Protein AF-A0A9D2AU45-F1 (afdb_monomer)

InterPro domains:
  IPR026989 Transposon-encoded protein TnpV [PF14198] (32-117)

Foldseek 3Di:
DDLVVLVVCVVVVHDDDPVSVVSVCVVDP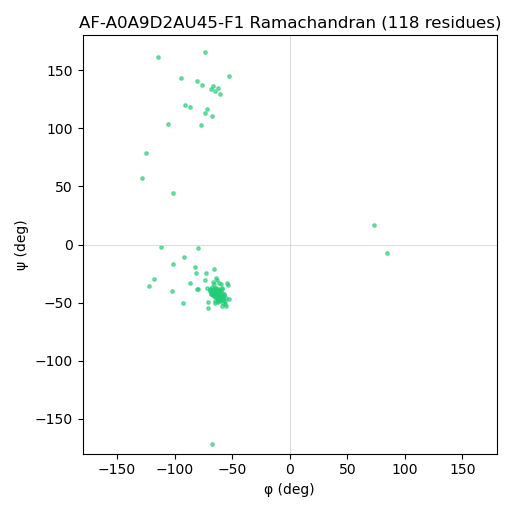DDDDLADDQLVLLVVCCVPPVVVVVVVDPDSSVLSNVLRVVLVVLLVVQCVVLCPDPCQDDPVDPVSNVVSVVVSVVVSVVCSCVVRRNDD

Nearest PDB structures (foldseek):
  5x11-assembly2_E  TM=1.857E-01  e=6.503E+00  Bacillus spizizenii str. W23

pLDDT: mean 93.34, std 5.96, range [65.81, 98.56]

Secondary structure (DSSP, 8-state):
--HHHHHHHHHTTPPPPHHHHHHHHHHSPPP---S-HHHHHHHHHHHHT-HHHHHH-TTHHHHHHHHHHHHHHHHHHHHHHHTTSTTTS--S-HHHHHHHHHHHHHHHHHHHIIIIIS--

Sequence (120 aa):
MNAQEIIAKADRGEGLTEEEIRVYREAVKPVKHTYGKYGTLAKKYLEEENVGKYWAIENLPEYLHGIDRQAGELYETMYAKLSNDERYKRTGNFMEDYRRQTEIQKLIEEEILIELVYVD

Solvent-accessible surface area (backbone atoms only — not comparable to full-atom values): 6901 Å² total; per-residue (Å²): 134,57,66,68,59,51,46,54,37,49,77,71,69,49,88,72,53,74,70,49,47,53,49,41,55,72,73,48,73,81,80,81,78,85,49,52,74,51,13,47,51,23,51,51,42,23,71,74,77,36,48,71,59,52,72,67,49,90,56,55,70,60,52,30,50,45,38,34,51,51,43,50,54,51,42,53,54,49,46,62,53,50,57,70,32,81,93,42,44,78,76,87,44,68,70,60,38,49,52,36,50,52,49,53,52,49,54,46,49,52,48,42,42,53,74,62,34,69,59,130

Mean predicted aligned error: 6.92 Å

Structure (mmCIF, N/CA/C/O backbone):
data_AF-A0A9D2AU45-F1
#
_entry.id   AF-A0A9D2AU45-F1
#
loop_
_atom_site.group_PDB
_atom_site.id
_atom_site.type_symbol
_atom_site.label_atom_id
_atom_site.label_alt_id
_atom_site.label_comp_id
_atom_site.label_asym_id
_atom_site.label_entity_id
_atom_site.label_seq_id
_atom_site.pdbx_PDB_ins_code
_atom_site.Cartn_x
_atom_site.Cartn_y
_atom_site.Cartn_z
_atom_site.occupancy
_atom_site.B_iso_or_equiv
_atom_site.auth_seq_id
_atom_site.auth_comp_id
_atom_site.auth_asym_id
_atom_site.auth_atom_id
_atom_site.pdbx_PDB_model_num
ATOM 1 N N . MET A 1 1 ? 26.440 29.408 -8.202 1.00 65.81 1 MET A N 1
ATOM 2 C CA . MET A 1 1 ? 26.305 28.260 -7.284 1.00 65.81 1 MET A CA 1
ATOM 3 C C . MET A 1 1 ? 26.139 27.010 -8.132 1.00 65.81 1 MET A C 1
ATOM 5 O O . MET A 1 1 ? 25.448 27.092 -9.143 1.00 65.81 1 MET A O 1
ATOM 9 N N . ASN A 1 2 ? 26.839 25.919 -7.825 1.00 87.75 2 ASN A N 1
ATOM 10 C CA . ASN A 1 2 ? 26.819 24.709 -8.654 1.00 87.75 2 ASN A CA 1
ATOM 11 C C . ASN A 1 2 ? 25.560 23.875 -8.342 1.00 87.75 2 ASN A C 1
ATOM 13 O O . ASN A 1 2 ? 25.183 23.740 -7.180 1.00 87.75 2 ASN A O 1
ATOM 17 N N . ALA A 1 3 ? 24.924 23.283 -9.357 1.00 84.50 3 ALA A N 1
ATOM 18 C CA . ALA A 1 3 ? 23.770 22.397 -9.181 1.00 84.50 3 ALA A CA 1
ATOM 19 C C . ALA A 1 3 ? 24.048 21.248 -8.190 1.00 84.50 3 ALA A C 1
ATOM 21 O O . ALA A 1 3 ? 23.171 20.894 -7.409 1.00 84.50 3 ALA A O 1
ATOM 22 N N . GLN A 1 4 ? 25.277 20.717 -8.156 1.00 88.44 4 GLN A N 1
ATOM 23 C CA . GLN A 1 4 ? 25.668 19.670 -7.200 1.00 88.44 4 GLN A CA 1
ATOM 24 C C . GLN A 1 4 ? 25.623 20.143 -5.739 1.00 88.44 4 GLN A C 1
ATOM 26 O O . GLN A 1 4 ? 25.216 19.388 -4.861 1.00 88.44 4 GLN A O 1
ATOM 31 N N . GLU A 1 5 ? 26.000 21.394 -5.472 1.00 89.31 5 GLU A N 1
ATOM 32 C CA . GLU A 1 5 ? 25.968 21.967 -4.120 1.00 89.31 5 GLU A CA 1
ATOM 33 C C . GLU A 1 5 ? 24.527 22.155 -3.641 1.00 89.31 5 GLU A C 1
ATOM 35 O O . GLU A 1 5 ? 24.218 21.883 -2.483 1.00 89.31 5 GLU A O 1
ATOM 40 N N . ILE A 1 6 ? 23.641 22.572 -4.551 1.00 88.62 6 ILE A N 1
ATOM 41 C CA . ILE A 1 6 ? 22.212 22.765 -4.283 1.00 88.62 6 ILE A CA 1
ATOM 42 C C . ILE A 1 6 ? 21.521 21.419 -4.025 1.00 88.62 6 ILE A C 1
ATOM 44 O O . ILE A 1 6 ? 20.727 21.313 -3.093 1.00 88.62 6 ILE A O 1
ATOM 48 N N . ILE A 1 7 ? 21.848 20.378 -4.799 1.00 88.19 7 ILE A N 1
ATOM 49 C CA . ILE A 1 7 ? 21.323 19.023 -4.572 1.00 88.19 7 ILE A CA 1
ATOM 50 C C . ILE A 1 7 ? 21.780 18.498 -3.211 1.00 88.19 7 ILE A C 1
ATOM 52 O O . ILE A 1 7 ? 20.948 18.107 -2.401 1.00 88.19 7 ILE A O 1
ATOM 56 N N . ALA A 1 8 ? 23.075 18.594 -2.903 1.00 91.00 8 ALA A N 1
ATOM 57 C CA . ALA A 1 8 ? 23.595 18.148 -1.615 1.00 91.00 8 ALA A CA 1
ATOM 58 C C . ALA A 1 8 ? 22.983 18.927 -0.434 1.00 91.00 8 ALA A C 1
ATOM 60 O O . ALA A 1 8 ? 22.808 18.373 0.647 1.00 91.00 8 ALA A O 1
ATOM 61 N N . LYS A 1 9 ? 22.662 20.213 -0.624 1.00 91.12 9 LYS A N 1
ATOM 62 C CA . LYS A 1 9 ? 21.947 21.039 0.358 1.00 91.12 9 LYS A CA 1
ATOM 63 C C . LYS A 1 9 ? 20.523 20.521 0.600 1.00 91.12 9 LYS A C 1
ATOM 65 O O . LYS A 1 9 ? 20.134 20.353 1.754 1.00 91.12 9 LYS A O 1
ATOM 70 N N . ALA A 1 10 ? 19.795 20.187 -0.467 1.00 87.31 10 ALA A N 1
ATOM 71 C CA . ALA A 1 10 ? 18.472 19.569 -0.375 1.00 87.31 10 ALA A CA 1
ATOM 72 C C . ALA A 1 10 ? 18.517 18.195 0.319 1.00 87.31 10 ALA A C 1
ATOM 74 O O . ALA A 1 10 ? 17.696 17.931 1.195 1.00 87.31 10 ALA A O 1
ATOM 75 N N . ASP A 1 11 ? 19.507 17.358 -0.006 1.00 87.81 11 ASP A N 1
ATOM 76 C CA . ASP A 1 11 ? 19.676 16.022 0.586 1.00 87.81 11 ASP A CA 1
ATOM 77 C C . ASP A 1 11 ? 19.974 16.080 2.093 1.00 87.81 11 ASP A C 1
ATOM 79 O O . ASP A 1 11 ? 19.595 15.184 2.846 1.00 87.81 11 ASP A O 1
ATOM 83 N N . ARG A 1 12 ? 20.616 17.160 2.561 1.00 92.81 12 ARG A N 1
ATOM 84 C CA . ARG A 1 12 ? 20.840 17.431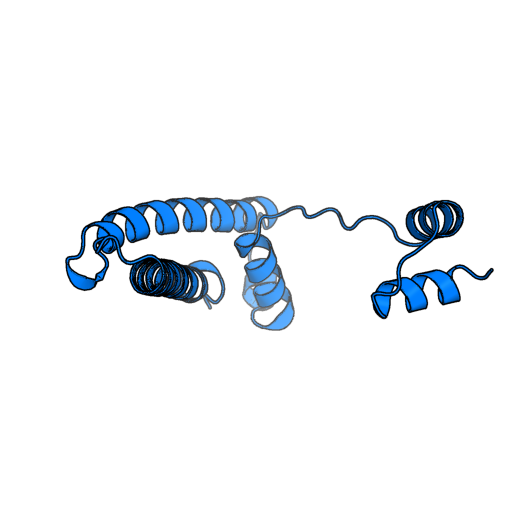 3.992 1.00 92.81 12 ARG A CA 1
ATOM 85 C C . ARG A 1 12 ? 19.618 18.018 4.707 1.00 92.81 12 ARG A C 1
ATOM 87 O O . ARG A 1 12 ? 19.680 18.2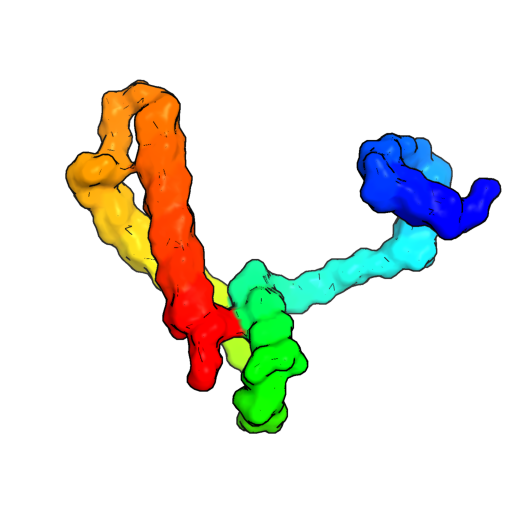41 5.914 1.00 92.81 12 ARG A O 1
ATOM 94 N N . GLY A 1 13 ? 18.519 18.274 3.994 1.00 86.50 13 GLY A N 1
ATOM 95 C CA . GLY A 1 13 ? 17.306 18.876 4.549 1.00 86.50 13 GLY A CA 1
ATOM 96 C C . GLY A 1 13 ? 17.435 20.372 4.854 1.00 86.50 13 GLY A C 1
ATOM 97 O O . GLY A 1 13 ? 16.626 20.921 5.600 1.00 86.50 13 GLY A O 1
ATOM 98 N N . GLU A 1 14 ? 18.446 21.044 4.301 1.00 88.56 14 GLU A N 1
ATOM 99 C CA . GLU A 1 14 ? 18.582 22.494 4.410 1.00 88.56 14 GLU A CA 1
ATOM 100 C C . GLU A 1 14 ? 17.585 23.187 3.465 1.00 88.56 14 GLU A C 1
ATOM 102 O O . GLU A 1 14 ? 17.412 22.791 2.310 1.00 88.56 14 GLU A O 1
ATOM 107 N N . GLY A 1 15 ? 16.936 24.253 3.941 1.00 87.38 15 GLY A N 1
ATOM 108 C CA . GLY A 1 15 ? 16.004 25.033 3.125 1.00 87.38 15 GLY A CA 1
ATOM 109 C C . GLY A 1 15 ? 16.691 25.676 1.916 1.00 87.38 15 GLY A C 1
ATOM 110 O O . GLY A 1 15 ? 17.763 26.275 2.042 1.00 87.38 15 GLY A O 1
ATOM 111 N N . LEU A 1 16 ? 16.053 25.572 0.748 1.00 90.62 16 LEU A N 1
ATOM 112 C CA . LEU A 1 16 ? 16.497 26.219 -0.486 1.00 90.62 16 LEU A CA 1
ATOM 113 C C . LEU A 1 16 ? 15.799 27.571 -0.684 1.00 90.62 16 LEU A C 1
ATOM 115 O O . LEU A 1 16 ? 14.610 27.712 -0.394 1.00 90.62 16 LEU A O 1
ATOM 119 N N . THR A 1 17 ? 16.523 28.554 -1.214 1.00 93.06 17 THR A N 1
ATOM 120 C CA . THR A 1 17 ? 15.940 29.815 -1.697 1.00 93.06 17 THR A CA 1
ATOM 121 C C . THR A 1 17 ? 15.189 29.598 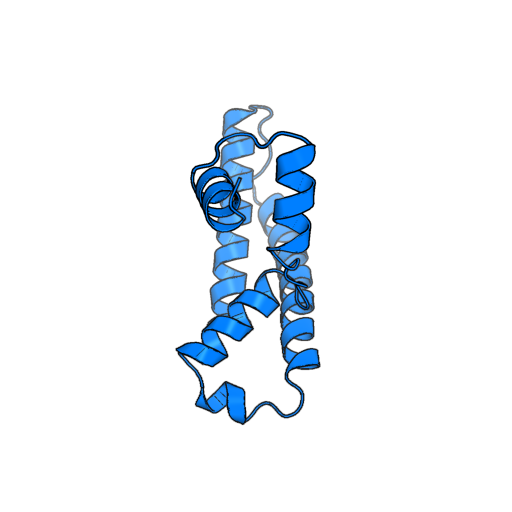-3.015 1.00 93.06 17 THR A C 1
ATOM 123 O O . THR A 1 17 ? 15.360 28.582 -3.687 1.00 93.06 17 THR A O 1
ATOM 126 N N . GLU A 1 18 ? 14.360 30.556 -3.434 1.00 92.31 18 GLU A N 1
ATOM 127 C CA . GLU A 1 18 ? 13.594 30.439 -4.687 1.00 92.31 18 GLU A CA 1
ATOM 128 C C . GLU A 1 18 ? 14.484 30.246 -5.929 1.00 92.31 18 GLU A C 1
ATOM 130 O O . GLU A 1 18 ? 14.154 29.460 -6.822 1.00 92.31 18 GLU A O 1
ATOM 135 N N . GLU A 1 19 ? 15.637 30.920 -5.977 1.00 90.75 19 GLU A N 1
ATOM 136 C CA . GLU A 1 19 ? 16.616 30.774 -7.060 1.00 90.75 19 GLU A CA 1
ATOM 137 C C . GLU A 1 19 ? 17.243 29.373 -7.064 1.00 90.75 19 GLU A C 1
ATOM 139 O O . GLU A 1 19 ? 17.337 28.735 -8.114 1.00 90.75 19 GLU A O 1
ATOM 144 N N . GLU A 1 20 ? 17.597 28.855 -5.884 1.00 91.19 20 GLU A N 1
ATOM 145 C CA . GLU A 1 20 ? 18.127 27.500 -5.717 1.00 91.19 20 GLU A CA 1
ATOM 146 C C . GLU A 1 20 ? 17.085 26.436 -6.095 1.00 91.19 20 GLU A C 1
ATOM 148 O O . GLU A 1 20 ? 17.427 25.446 -6.739 1.00 91.19 20 GLU A O 1
ATOM 153 N N . ILE A 1 21 ? 15.801 26.653 -5.782 1.00 89.12 21 ILE A N 1
ATOM 154 C CA . ILE A 1 21 ? 14.701 25.751 -6.163 1.00 89.12 21 ILE A CA 1
ATOM 155 C C . ILE A 1 21 ? 14.566 25.655 -7.686 1.00 89.12 21 ILE A C 1
ATOM 157 O O . ILE A 1 21 ? 14.327 24.562 -8.206 1.00 89.12 21 ILE A O 1
ATOM 161 N N . ARG A 1 22 ? 14.710 26.767 -8.419 1.00 89.31 22 ARG A N 1
ATOM 162 C CA . ARG A 1 22 ? 14.655 26.747 -9.892 1.00 89.31 22 ARG A CA 1
ATOM 163 C C . ARG A 1 22 ? 15.774 25.888 -10.473 1.00 89.31 22 ARG A C 1
ATOM 165 O O . ARG A 1 22 ? 15.493 25.013 -11.287 1.00 89.31 22 ARG A O 1
ATOM 172 N N . VAL A 1 23 ? 17.004 26.080 -9.996 1.00 90.31 23 VAL A N 1
ATOM 173 C CA . VAL A 1 23 ? 18.165 25.286 -10.433 1.00 90.31 23 VAL A CA 1
ATOM 174 C C . VAL A 1 23 ? 18.013 23.816 -10.033 1.00 90.31 23 VAL A C 1
ATOM 176 O O . VAL A 1 23 ? 18.281 22.928 -10.840 1.00 90.31 23 VAL A O 1
ATOM 179 N N . TYR A 1 24 ? 17.520 23.538 -8.824 1.00 88.06 24 TYR A N 1
ATOM 180 C CA . TYR A 1 24 ? 17.256 22.176 -8.359 1.00 88.06 24 TYR A CA 1
ATOM 181 C C . TYR A 1 24 ? 16.225 21.463 -9.240 1.00 88.06 24 TYR A C 1
ATOM 183 O O . TYR A 1 24 ? 16.448 20.325 -9.633 1.00 88.06 24 TYR A O 1
ATOM 191 N N . ARG A 1 25 ? 15.119 22.127 -9.605 1.00 86.81 25 ARG A N 1
ATOM 192 C CA . ARG A 1 25 ? 14.081 21.544 -10.476 1.00 86.81 2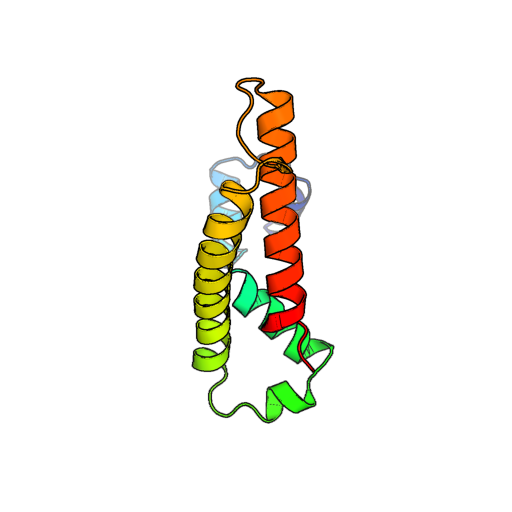5 ARG A CA 1
ATOM 193 C C . ARG A 1 25 ? 14.561 21.285 -11.904 1.00 86.81 25 ARG A C 1
ATOM 195 O O . ARG A 1 25 ? 14.088 20.344 -12.532 1.00 86.81 25 ARG A O 1
ATOM 202 N N . GLU A 1 26 ? 15.466 22.110 -12.426 1.00 87.56 26 GLU A N 1
ATOM 203 C CA . GLU A 1 26 ? 16.091 21.874 -13.734 1.00 87.56 26 GLU A CA 1
ATOM 204 C C . GLU A 1 26 ? 17.083 20.700 -13.686 1.00 87.56 26 GLU A C 1
ATOM 206 O O . GLU A 1 26 ? 17.146 19.906 -14.627 1.00 87.56 26 GLU A O 1
ATOM 211 N N . ALA A 1 27 ? 17.827 20.562 -12.584 1.00 87.25 27 ALA A N 1
ATOM 212 C CA . ALA A 1 27 ? 18.838 19.522 -12.407 1.00 87.25 27 ALA A CA 1
ATOM 213 C C . ALA A 1 27 ? 18.251 18.154 -12.008 1.00 87.25 27 ALA A C 1
ATOM 215 O O . ALA A 1 27 ? 18.725 17.115 -12.472 1.00 87.25 27 ALA A O 1
ATOM 216 N N . VAL A 1 28 ? 17.217 18.138 -11.165 1.00 85.56 28 VAL A N 1
ATOM 217 C CA . VAL A 1 28 ? 16.568 16.932 -10.643 1.00 85.56 28 VAL A CA 1
ATOM 218 C C . VAL A 1 28 ? 15.231 16.750 -11.342 1.00 85.56 28 VAL A C 1
ATOM 220 O O . VAL A 1 28 ? 14.242 17.423 -11.045 1.00 85.56 28 VAL A O 1
ATOM 223 N N . LYS A 1 29 ? 15.187 15.803 -12.283 1.00 78.19 29 LYS A N 1
ATOM 224 C CA . LYS A 1 29 ? 13.937 15.451 -12.958 1.00 78.19 29 LYS A CA 1
ATOM 225 C C . LYS A 1 29 ? 12.962 14.841 -11.944 1.00 78.19 29 LYS A C 1
ATOM 227 O O . LYS A 1 29 ? 13.359 13.928 -11.218 1.00 78.19 29 LYS A O 1
ATOM 232 N N . PRO A 1 30 ? 11.691 15.281 -11.910 1.00 75.12 30 PRO A N 1
ATOM 233 C CA . PRO A 1 30 ? 10.696 14.666 -11.045 1.00 75.12 30 PRO A CA 1
ATOM 234 C C . PRO A 1 30 ? 10.539 13.190 -11.415 1.00 75.12 30 PRO A C 1
ATOM 236 O O . PRO A 1 30 ? 10.346 12.844 -12.584 1.00 75.12 30 PRO A O 1
ATOM 239 N N . VAL A 1 31 ? 10.619 12.314 -10.415 1.00 76.69 31 VAL A N 1
ATOM 240 C CA . VAL A 1 31 ? 10.368 10.886 -10.606 1.00 76.69 31 VAL A CA 1
ATOM 241 C C . VAL A 1 31 ? 8.870 10.703 -10.831 1.00 76.69 31 VAL A C 1
ATOM 243 O O . VAL A 1 31 ? 8.052 11.008 -9.965 1.00 76.69 31 VAL A O 1
ATOM 246 N N . LYS A 1 32 ? 8.489 10.221 -12.017 1.00 77.25 32 LYS A N 1
ATOM 247 C CA . LYS A 1 32 ? 7.093 9.889 -12.306 1.00 77.25 32 LYS A CA 1
ATOM 248 C C . LYS A 1 32 ? 6.753 8.558 -11.638 1.00 77.25 32 LYS A C 1
ATOM 250 O O . LYS A 1 32 ? 7.110 7.498 -12.150 1.00 77.25 32 LYS A O 1
ATOM 255 N N . HIS A 1 33 ? 6.045 8.621 -10.515 1.00 76.12 33 HIS A N 1
ATOM 256 C CA . HIS A 1 33 ? 5.459 7.440 -9.889 1.00 76.12 33 HIS A CA 1
ATOM 257 C C . HIS A 1 33 ? 4.346 6.903 -10.793 1.00 76.12 33 HIS A C 1
ATOM 259 O O . HIS A 1 33 ? 3.337 7.567 -11.019 1.00 76.12 33 HIS A O 1
ATOM 265 N N . THR A 1 34 ? 4.593 5.743 -11.398 1.00 88.19 34 THR A N 1
ATOM 266 C CA . THR A 1 34 ? 3.667 5.081 -12.331 1.00 88.19 34 THR A CA 1
ATOM 267 C C . THR A 1 34 ? 2.668 4.198 -11.602 1.00 88.19 34 THR A C 1
ATOM 269 O O . THR A 1 34 ? 1.517 4.136 -12.016 1.00 88.19 34 THR A O 1
ATOM 272 N N . TYR A 1 35 ? 3.087 3.589 -10.496 1.00 94.62 35 TYR A N 1
ATOM 273 C CA . TYR A 1 35 ? 2.269 2.718 -9.660 1.00 94.62 35 TYR A CA 1
ATOM 274 C C . TYR A 1 35 ? 2.061 3.356 -8.286 1.00 94.62 35 TYR A C 1
ATOM 276 O O . TYR A 1 35 ? 2.811 4.250 -7.878 1.00 94.62 35 TYR A O 1
ATOM 284 N N . GLY A 1 36 ? 1.044 2.891 -7.570 1.00 95.38 36 GLY A N 1
ATOM 285 C CA . GLY A 1 36 ? 0.834 3.205 -6.167 1.00 95.38 36 GLY A CA 1
ATOM 286 C C . GLY A 1 36 ? 1.919 2.597 -5.278 1.00 95.38 36 GLY A C 1
ATOM 287 O O . GLY A 1 36 ? 2.951 2.092 -5.738 1.00 95.38 36 GLY A O 1
ATOM 288 N N . LYS A 1 37 ? 1.706 2.689 -3.963 1.00 96.00 37 LYS A N 1
ATOM 289 C CA . LYS A 1 37 ? 2.668 2.227 -2.957 1.00 96.00 37 LYS A CA 1
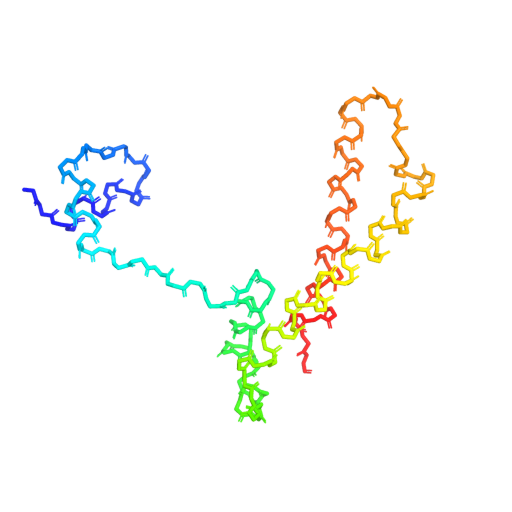ATOM 290 C C . LYS A 1 37 ? 3.013 0.747 -3.152 1.00 96.00 37 LYS A C 1
ATOM 292 O O . LYS A 1 37 ? 4.192 0.406 -3.219 1.00 96.00 37 LYS A O 1
ATOM 297 N N . TYR A 1 38 ? 2.000 -0.109 -3.254 1.00 98.12 38 TYR A N 1
ATOM 298 C CA . TYR A 1 38 ? 2.179 -1.559 -3.236 1.00 98.12 38 TYR A CA 1
ATOM 299 C C . TYR A 1 38 ? 2.646 -2.092 -4.588 1.00 98.12 38 TYR A C 1
ATOM 301 O O . TYR A 1 38 ? 3.562 -2.906 -4.621 1.00 98.12 38 TYR A O 1
ATOM 309 N N . GLY A 1 39 ? 2.141 -1.554 -5.702 1.00 97.19 39 GLY A N 1
ATOM 310 C CA . GLY A 1 39 ? 2.667 -1.853 -7.034 1.00 97.19 39 GLY A CA 1
ATOM 311 C C . GLY A 1 39 ? 4.135 -1.437 -7.177 1.00 97.19 39 GLY A C 1
ATOM 312 O O . GLY A 1 39 ? 4.945 -2.170 -7.740 1.00 97.19 39 GLY A O 1
ATOM 313 N N . THR A 1 40 ? 4.536 -0.302 -6.594 1.00 96.56 40 THR A N 1
ATOM 314 C CA . THR A 1 40 ? 5.951 0.111 -6.585 1.00 96.56 40 THR A CA 1
ATOM 315 C C . THR A 1 40 ? 6.826 -0.833 -5.756 1.00 96.56 40 THR A C 1
ATOM 317 O O . THR A 1 40 ? 7.931 -1.164 -6.187 1.00 96.56 40 THR A O 1
ATOM 320 N N . LEU A 1 41 ? 6.362 -1.269 -4.580 1.00 96.88 41 LEU A N 1
ATOM 321 C CA . LEU A 1 41 ? 7.099 -2.222 -3.742 1.00 96.88 41 LEU A CA 1
ATOM 322 C C . LEU A 1 41 ? 7.216 -3.595 -4.411 1.00 96.88 41 LEU A C 1
ATOM 324 O O . LEU A 1 41 ? 8.307 -4.157 -4.448 1.00 96.88 41 LEU A O 1
ATOM 328 N N . ALA A 1 42 ? 6.130 -4.089 -5.006 1.00 97.56 42 ALA A N 1
ATOM 329 C CA . ALA A 1 42 ? 6.117 -5.378 -5.686 1.00 97.56 42 ALA A CA 1
ATOM 330 C C . ALA A 1 42 ? 7.061 -5.372 -6.885 1.00 97.56 42 ALA A C 1
ATOM 332 O O . ALA A 1 42 ? 7.814 -6.317 -7.088 1.00 97.56 42 ALA A O 1
ATOM 333 N N . LYS A 1 43 ? 7.093 -4.268 -7.641 1.00 96.62 43 LYS A N 1
ATOM 334 C CA . LYS A 1 43 ? 8.053 -4.102 -8.730 1.00 96.62 43 LYS A CA 1
ATOM 335 C C . LYS A 1 43 ? 9.496 -4.251 -8.243 1.00 96.62 43 LYS A C 1
ATOM 337 O O . LYS A 1 43 ? 10.249 -4.997 -8.856 1.00 96.62 43 LYS A O 1
ATOM 342 N N . LYS A 1 44 ? 9.868 -3.565 -7.155 1.00 96.00 44 LYS A N 1
ATOM 343 C CA . LYS A 1 44 ? 11.224 -3.658 -6.590 1.00 96.00 44 LYS A CA 1
ATOM 344 C C . LYS A 1 44 ? 11.560 -5.084 -6.175 1.00 96.00 44 LYS A C 1
ATOM 346 O O . LYS A 1 44 ? 12.600 -5.595 -6.560 1.00 96.00 44 LYS A O 1
ATOM 351 N N . TYR A 1 45 ? 10.649 -5.738 -5.459 1.00 97.25 45 TYR A N 1
ATOM 352 C CA . TYR A 1 45 ? 10.836 -7.121 -5.036 1.00 97.25 45 TYR A CA 1
ATOM 353 C C . TYR A 1 45 ? 11.013 -8.079 -6.226 1.00 97.25 45 TYR A C 1
ATOM 355 O O . TYR A 1 45 ? 11.926 -8.896 -6.232 1.00 97.25 45 TYR A O 1
ATOM 363 N N . LEU A 1 46 ? 10.203 -7.942 -7.278 1.00 96.56 46 LEU A N 1
ATOM 364 C CA . LEU A 1 46 ? 10.356 -8.737 -8.498 1.00 96.56 46 LEU A CA 1
ATOM 365 C C . LEU A 1 46 ? 11.701 -8.476 -9.201 1.00 96.56 46 LEU A C 1
ATOM 367 O O . LEU A 1 46 ? 12.313 -9.404 -9.713 1.00 96.56 46 LEU A O 1
ATOM 371 N N . GLU A 1 47 ? 12.171 -7.228 -9.237 1.00 95.44 47 GLU A N 1
ATOM 372 C CA . GLU A 1 47 ? 13.438 -6.861 -9.887 1.00 95.44 47 GLU A CA 1
ATOM 373 C C . GLU A 1 47 ? 14.679 -7.312 -9.102 1.00 95.44 47 GLU A C 1
ATOM 375 O O . GLU A 1 47 ? 15.713 -7.580 -9.714 1.00 95.44 47 GLU A O 1
ATOM 380 N N . GLU A 1 48 ? 14.590 -7.388 -7.774 1.00 96.25 48 GLU A N 1
ATOM 381 C CA . GLU A 1 48 ? 15.733 -7.649 -6.890 1.00 96.25 48 GLU A CA 1
ATOM 382 C C . GLU A 1 48 ? 15.778 -9.103 -6.393 1.00 96.25 48 GLU A C 1
ATOM 384 O O . GLU A 1 48 ? 16.847 -9.710 -6.373 1.00 96.25 48 GLU A O 1
ATOM 389 N N . GLU A 1 49 ? 14.625 -9.682 -6.056 1.00 96.19 49 GLU A N 1
ATOM 390 C CA . GLU A 1 49 ? 14.525 -10.958 -5.333 1.00 96.19 49 GLU A CA 1
ATOM 391 C C . GLU A 1 49 ? 13.821 -12.057 -6.149 1.00 96.19 49 GLU A C 1
ATOM 393 O O . GLU A 1 49 ? 14.151 -13.233 -6.012 1.00 96.19 49 GLU A O 1
ATOM 398 N N . ASN A 1 50 ? 12.889 -11.702 -7.045 1.00 94.00 50 ASN A N 1
ATOM 399 C CA . ASN A 1 50 ? 12.122 -12.674 -7.842 1.00 94.00 50 ASN A CA 1
ATOM 400 C C . ASN A 1 50 ? 12.146 -12.374 -9.353 1.00 94.00 50 ASN A C 1
ATOM 402 O O . ASN A 1 50 ? 11.125 -12.231 -10.037 1.00 94.00 50 ASN A O 1
ATOM 406 N N . VAL A 1 51 ? 13.366 -12.309 -9.888 1.00 94.12 51 VAL A N 1
ATOM 407 C CA . VAL A 1 51 ? 13.637 -11.931 -11.285 1.00 94.12 51 VAL A CA 1
ATOM 408 C C . VAL A 1 51 ? 13.039 -12.927 -12.286 1.00 94.12 51 VAL A C 1
ATOM 410 O O . VAL A 1 51 ? 12.618 -12.550 -13.380 1.00 94.12 51 VAL A O 1
ATOM 413 N N . GLY A 1 52 ? 12.944 -14.205 -11.905 1.00 94.56 52 GLY A N 1
ATOM 414 C CA . GLY A 1 52 ? 12.312 -15.233 -12.735 1.00 94.56 52 GLY A CA 1
ATOM 415 C C . GLY A 1 52 ? 10.839 -14.926 -13.008 1.00 94.56 52 GLY A C 1
ATOM 416 O O . GLY A 1 52 ? 10.410 -14.945 -14.163 1.00 94.56 52 GLY A O 1
ATOM 417 N N . LYS A 1 53 ? 10.079 -14.569 -11.965 1.00 94.50 53 LYS A N 1
ATOM 418 C CA . LYS A 1 53 ? 8.681 -14.139 -12.092 1.00 94.50 53 LYS A CA 1
ATOM 419 C C . LYS A 1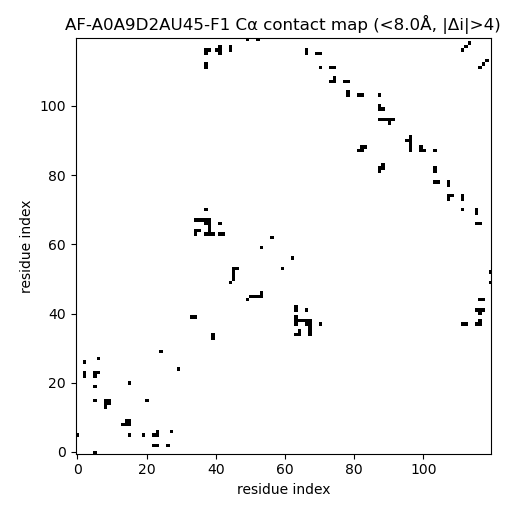 53 ? 8.568 -12.820 -12.842 1.00 94.50 53 LYS A C 1
ATOM 421 O O . LYS A 1 53 ? 7.711 -12.703 -13.712 1.00 94.50 53 LYS A O 1
ATOM 426 N N . TYR A 1 54 ? 9.466 -11.868 -12.580 1.00 95.44 54 TYR A N 1
ATOM 427 C CA . TYR A 1 54 ? 9.516 -10.602 -13.315 1.00 95.44 54 TYR A CA 1
ATOM 428 C C . TYR A 1 54 ? 9.571 -10.811 -14.835 1.00 95.44 54 TYR A C 1
ATOM 430 O O . TYR A 1 54 ? 8.806 -10.189 -15.569 1.00 95.44 54 TYR A O 1
ATOM 438 N N . TRP A 1 55 ? 10.433 -11.716 -15.311 1.00 94.94 55 TRP A N 1
ATOM 439 C CA . TRP A 1 55 ? 10.560 -12.025 -16.740 1.00 94.94 55 TRP A CA 1
ATOM 440 C C . TRP A 1 55 ? 9.393 -12.833 -17.311 1.00 94.94 55 TRP A C 1
ATOM 442 O O . TRP A 1 55 ? 9.152 -12.775 -18.515 1.00 94.94 55 TRP A O 1
ATOM 452 N N . ALA A 1 56 ? 8.682 -13.588 -16.474 1.00 96.31 56 ALA A N 1
ATOM 453 C CA . ALA A 1 56 ? 7.554 -14.413 -16.895 1.00 96.31 56 ALA A CA 1
ATOM 454 C C . ALA A 1 56 ? 6.231 -13.633 -17.019 1.00 96.31 56 ALA A C 1
ATOM 456 O O . ALA A 1 56 ? 5.309 -14.106 -17.682 1.00 96.31 56 ALA A O 1
ATOM 457 N N . ILE A 1 57 ? 6.106 -12.458 -16.391 1.00 95.94 57 ILE A N 1
ATOM 458 C CA . ILE A 1 57 ? 4.880 -11.652 -16.449 1.00 95.94 57 ILE A CA 1
ATOM 459 C C . ILE A 1 57 ? 4.742 -10.997 -17.833 1.00 95.94 57 ILE A C 1
ATOM 461 O O . ILE A 1 57 ? 5.485 -10.082 -18.182 1.00 95.94 57 ILE A O 1
ATOM 465 N N . GLU A 1 58 ? 3.728 -11.408 -18.600 1.00 95.31 58 GLU A N 1
ATOM 466 C CA . GLU A 1 58 ? 3.471 -10.877 -19.949 1.00 95.31 58 GLU A CA 1
ATOM 467 C C . GLU A 1 58 ? 3.085 -9.387 -19.952 1.00 95.31 58 GLU A C 1
ATOM 469 O O . GLU A 1 58 ? 3.529 -8.623 -20.808 1.00 95.31 58 GLU A O 1
ATOM 474 N N . ASN A 1 59 ? 2.258 -8.958 -18.991 1.00 96.50 59 ASN A N 1
ATOM 475 C CA . ASN A 1 59 ? 1.793 -7.575 -18.872 1.00 96.50 59 ASN A CA 1
ATOM 476 C C . ASN A 1 59 ? 2.098 -7.011 -17.481 1.00 96.50 59 ASN A C 1
ATOM 478 O O . ASN A 1 59 ? 1.230 -6.923 -16.610 1.00 96.50 59 ASN A O 1
ATOM 482 N N . LEU A 1 60 ? 3.361 -6.627 -17.286 1.00 95.69 60 LEU A N 1
ATOM 483 C CA . LEU A 1 60 ? 3.848 -6.086 -16.020 1.00 95.69 60 LEU A CA 1
ATOM 484 C C . LEU A 1 60 ? 3.067 -4.840 -15.552 1.00 95.69 60 LEU A C 1
ATOM 486 O O . LEU A 1 60 ? 2.725 -4.789 -14.371 1.00 95.69 60 LEU A O 1
ATOM 490 N N . PRO A 1 61 ? 2.727 -3.856 -16.413 1.00 96.50 61 PRO A N 1
ATOM 491 C CA . PRO A 1 61 ? 1.933 -2.709 -15.977 1.00 96.50 61 PRO A CA 1
ATOM 492 C C . PRO A 1 61 ? 0.569 -3.080 -15.385 1.00 96.50 61 PRO A C 1
ATOM 494 O O . PRO A 1 61 ? 0.235 -2.595 -14.305 1.00 96.50 61 PRO A O 1
ATOM 497 N N . GLU A 1 62 ? -0.206 -3.945 -16.052 1.00 97.44 62 GLU A N 1
ATOM 498 C CA . GLU A 1 62 ? -1.516 -4.360 -15.525 1.00 97.44 62 GLU A CA 1
ATOM 499 C C . GLU A 1 62 ? -1.365 -5.168 -14.236 1.00 97.44 62 GLU A C 1
ATOM 501 O O . GLU A 1 62 ? -2.133 -4.970 -13.301 1.00 97.44 62 GLU A O 1
ATOM 506 N N . TYR A 1 63 ? -0.346 -6.026 -14.149 1.00 97.12 63 TYR A N 1
ATOM 507 C CA . TYR A 1 63 ? -0.055 -6.777 -12.930 1.00 97.12 63 TYR A CA 1
ATOM 508 C C . TYR A 1 63 ? 0.189 -5.846 -11.730 1.00 97.12 63 TYR A C 1
ATOM 510 O O . TYR A 1 63 ? -0.448 -5.991 -10.688 1.00 97.12 63 TYR A O 1
ATOM 518 N N . LEU A 1 64 ? 1.056 -4.841 -11.885 1.00 97.62 64 LEU A N 1
ATOM 519 C CA . LEU A 1 64 ? 1.409 -3.920 -10.800 1.00 97.62 64 LEU A CA 1
ATOM 520 C C . LEU A 1 64 ? 0.246 -2.989 -10.417 1.00 97.62 64 LEU A C 1
ATOM 522 O O . LEU A 1 64 ? 0.019 -2.756 -9.231 1.00 97.62 64 LEU A O 1
ATOM 526 N N . HIS A 1 65 ? -0.538 -2.508 -11.388 1.00 97.88 65 HIS A N 1
ATOM 527 C CA . HIS A 1 65 ? -1.784 -1.788 -11.098 1.00 97.88 65 HIS A CA 1
ATOM 528 C C . HIS A 1 65 ? -2.835 -2.684 -10.431 1.00 97.88 65 HIS A C 1
ATOM 530 O O . HIS A 1 65 ? -3.597 -2.222 -9.579 1.00 97.88 65 HIS A O 1
ATOM 536 N N . GLY A 1 66 ? -2.864 -3.966 -10.793 1.00 98.00 66 GLY A N 1
ATOM 537 C CA . GLY A 1 66 ? -3.681 -4.983 -10.148 1.00 98.00 66 GLY A CA 1
ATOM 538 C C . GLY A 1 66 ? -3.331 -5.152 -8.672 1.00 98.00 66 GLY A C 1
ATOM 539 O O . GLY A 1 66 ? -4.247 -5.235 -7.859 1.00 98.00 66 GLY A O 1
ATOM 540 N N . ILE A 1 67 ? -2.043 -5.125 -8.315 1.00 98.12 67 ILE A N 1
ATOM 541 C CA . ILE A 1 67 ? -1.590 -5.158 -6.915 1.00 98.12 67 ILE A CA 1
ATOM 542 C C . ILE A 1 67 ? -2.103 -3.945 -6.140 1.00 98.12 67 ILE A C 1
ATOM 544 O O . ILE A 1 67 ? -2.649 -4.111 -5.054 1.00 98.12 67 ILE A O 1
ATOM 548 N N . ASP A 1 68 ? -1.983 -2.732 -6.686 1.00 98.38 68 ASP A N 1
ATOM 549 C CA . ASP A 1 68 ? -2.496 -1.534 -6.006 1.00 98.38 68 ASP A CA 1
ATOM 550 C C . ASP A 1 68 ? -4.011 -1.610 -5.768 1.00 98.38 68 ASP A C 1
ATOM 552 O O . ASP A 1 68 ? -4.498 -1.226 -4.703 1.00 98.38 68 ASP A O 1
ATOM 556 N N . ARG A 1 69 ? -4.755 -2.133 -6.748 1.00 98.50 69 ARG A N 1
ATOM 557 C CA . ARG A 1 69 ? -6.206 -2.324 -6.651 1.00 98.50 69 ARG A CA 1
ATOM 558 C C . ARG A 1 69 ? -6.563 -3.341 -5.566 1.00 98.50 69 ARG A C 1
ATOM 560 O O . ARG A 1 69 ? -7.353 -3.028 -4.681 1.00 98.50 69 ARG A O 1
ATOM 567 N N . GLN A 1 70 ? -5.926 -4.511 -5.598 1.00 98.44 70 GLN A N 1
ATOM 568 C CA . GLN A 1 70 ? -6.133 -5.578 -4.615 1.00 98.44 70 GLN A CA 1
ATOM 569 C C . GLN A 1 70 ? -5.759 -5.128 -3.202 1.00 98.44 70 GLN A C 1
ATOM 571 O O . GLN A 1 70 ? -6.474 -5.429 -2.251 1.00 98.44 70 GLN A O 1
ATOM 576 N N . ALA A 1 71 ? -4.684 -4.355 -3.056 1.00 98.56 71 ALA A N 1
ATOM 577 C CA . ALA A 1 71 ? -4.289 -3.801 -1.770 1.00 98.56 71 ALA A CA 1
ATOM 578 C C . ALA A 1 71 ? -5.340 -2.828 -1.215 1.00 98.56 71 ALA A C 1
ATOM 580 O O . ALA A 1 71 ? -5.629 -2.862 -0.021 1.00 98.56 71 ALA A O 1
ATOM 581 N N . GLY A 1 72 ? -5.947 -1.993 -2.067 1.00 98.31 72 GLY A N 1
ATOM 582 C CA . GLY A 1 72 ? -7.065 -1.131 -1.676 1.00 98.31 72 GLY A CA 1
ATOM 583 C C . GLY A 1 72 ? -8.284 -1.928 -1.204 1.00 98.31 72 GLY A C 1
ATOM 584 O O . GLY A 1 72 ? -8.811 -1.671 -0.124 1.00 98.31 72 GLY A O 1
ATOM 585 N N . GLU A 1 73 ? -8.685 -2.946 -1.966 1.00 98.50 73 GLU A N 1
ATOM 586 C CA . GLU A 1 73 ? -9.817 -3.824 -1.630 1.00 98.50 73 GLU A CA 1
ATOM 587 C C . GLU A 1 73 ? -9.580 -4.609 -0.327 1.00 98.50 73 GLU A C 1
ATOM 589 O O . GLU A 1 73 ? -10.471 -4.709 0.529 1.00 98.50 73 GLU A O 1
ATOM 594 N N . LEU A 1 74 ? -8.364 -5.138 -0.143 1.00 98.12 74 LEU A N 1
ATOM 595 C CA . LEU A 1 74 ? -7.960 -5.838 1.073 1.00 98.12 74 LEU A CA 1
ATOM 596 C C . LEU A 1 74 ? -7.953 -4.885 2.269 1.00 98.12 74 LEU A C 1
ATOM 598 O O . LEU A 1 74 ? -8.476 -5.235 3.331 1.00 98.12 74 LEU A O 1
ATOM 602 N N . TYR A 1 75 ? -7.449 -3.661 2.082 1.00 98.31 75 TYR A N 1
ATOM 603 C CA . TYR A 1 75 ? -7.461 -2.640 3.119 1.00 98.31 75 TYR A CA 1
ATOM 604 C C . TYR A 1 75 ? -8.878 -2.334 3.588 1.00 98.31 75 TYR A C 1
ATOM 606 O O . TYR A 1 75 ? -9.159 -2.409 4.784 1.00 98.31 75 TYR A O 1
ATOM 614 N N . GLU A 1 76 ? -9.787 -2.028 2.662 1.00 98.25 76 GLU A N 1
ATOM 615 C CA . GLU A 1 76 ? -11.181 -1.725 2.985 1.00 98.25 76 GLU A CA 1
ATOM 616 C C . GLU A 1 76 ? -11.851 -2.890 3.722 1.00 98.25 76 GLU A C 1
ATOM 618 O O . GLU A 1 76 ? -12.489 -2.696 4.762 1.00 98.25 76 GLU A O 1
ATOM 623 N N . THR A 1 77 ? -11.641 -4.114 3.236 1.00 98.00 77 THR A N 1
ATOM 624 C CA . THR A 1 77 ? -12.230 -5.325 3.816 1.00 98.00 77 THR A CA 1
ATOM 625 C C . THR A 1 77 ? -11.719 -5.592 5.230 1.00 98.00 77 THR A C 1
ATOM 627 O O . THR A 1 77 ? -12.510 -5.851 6.143 1.00 98.00 77 THR A O 1
ATOM 630 N N . MET A 1 78 ? -10.403 -5.547 5.440 1.00 97.81 78 MET A N 1
ATOM 631 C CA . MET A 1 78 ? -9.819 -5.788 6.758 1.00 97.81 78 MET A CA 1
ATOM 632 C C . MET A 1 78 ? -10.136 -4.657 7.725 1.00 97.81 78 MET A C 1
ATOM 634 O O . MET A 1 78 ? -10.474 -4.927 8.876 1.00 97.81 78 MET A O 1
ATOM 638 N N . TYR A 1 79 ? -10.098 -3.404 7.270 1.00 97.00 79 TYR A N 1
ATOM 639 C CA . TYR A 1 79 ? -10.455 -2.260 8.098 1.00 97.00 79 TYR A CA 1
ATOM 640 C C . TYR A 1 79 ? -11.904 -2.360 8.574 1.00 97.00 79 TYR A C 1
ATOM 642 O O . TYR A 1 79 ? -12.169 -2.193 9.765 1.00 97.00 79 TYR A O 1
ATOM 650 N N . ALA A 1 80 ? -12.844 -2.699 7.687 1.00 96.38 80 ALA A N 1
ATOM 651 C CA . ALA A 1 80 ? -14.245 -2.895 8.050 1.00 96.38 80 ALA A CA 1
ATOM 652 C C . ALA A 1 80 ? -14.425 -3.992 9.115 1.00 96.38 80 ALA A C 1
ATOM 654 O O . ALA A 1 80 ? -15.245 -3.843 10.020 1.00 96.38 80 ALA A O 1
ATOM 655 N N . LYS A 1 81 ? -13.638 -5.073 9.056 1.00 95.75 81 LYS A N 1
ATOM 656 C CA . LYS A 1 81 ? -13.660 -6.134 10.076 1.00 95.75 81 LYS A CA 1
ATOM 657 C C . LYS A 1 81 ? -13.041 -5.668 11.397 1.00 95.75 81 LYS A C 1
ATOM 659 O O . LYS A 1 81 ? -13.697 -5.725 12.432 1.00 95.75 81 LYS A O 1
ATOM 664 N N . LEU A 1 82 ? -11.804 -5.175 11.359 1.00 95.81 82 LEU A N 1
ATOM 665 C CA . LEU A 1 82 ? -11.022 -4.821 12.547 1.00 95.81 82 LEU A CA 1
ATOM 666 C C . LEU A 1 82 ? -11.604 -3.621 13.300 1.00 95.81 82 LEU A C 1
ATOM 668 O O . LEU A 1 82 ? -11.599 -3.611 14.525 1.00 95.81 82 LEU A O 1
ATOM 672 N N . SER A 1 83 ? -12.150 -2.627 12.598 1.00 92.12 83 SER A N 1
ATOM 673 C CA . SER A 1 83 ? -12.762 -1.451 13.236 1.00 92.12 83 SER A CA 1
ATOM 674 C C . SER A 1 83 ? -14.018 -1.775 14.056 1.00 92.12 83 SER A C 1
ATOM 676 O O . SER A 1 83 ? -14.369 -1.008 14.954 1.00 92.12 83 SER A O 1
ATOM 678 N N . ASN A 1 84 ? -14.674 -2.908 13.782 1.00 91.88 84 ASN A N 1
ATOM 679 C CA . ASN A 1 84 ? -15.831 -3.390 14.537 1.00 91.88 84 ASN A CA 1
ATOM 680 C C . ASN A 1 84 ? -15.457 -4.340 15.691 1.00 91.88 84 ASN A C 1
ATOM 682 O O . ASN A 1 84 ? -16.312 -4.633 16.531 1.00 91.88 84 ASN A O 1
ATOM 686 N N . ASP A 1 85 ? -14.205 -4.801 15.757 1.00 94.75 85 ASP A N 1
ATOM 687 C CA . ASP A 1 85 ? -13.705 -5.647 16.840 1.00 94.75 85 ASP A CA 1
ATOM 688 C C . ASP A 1 85 ? -13.640 -4.852 18.155 1.00 94.75 85 ASP A C 1
ATOM 690 O O . ASP A 1 85 ? -13.139 -3.725 18.206 1.00 94.75 85 ASP A O 1
ATOM 694 N N . GLU A 1 86 ? -14.134 -5.449 19.242 1.00 93.50 86 GLU A N 1
ATOM 695 C CA . GLU A 1 86 ? -14.161 -4.845 20.578 1.00 93.50 86 GLU A CA 1
ATOM 696 C C . GLU A 1 86 ? -12.773 -4.370 21.041 1.00 93.50 86 GLU A C 1
ATOM 698 O O . GLU A 1 86 ? -12.655 -3.334 21.697 1.00 93.50 86 GLU A O 1
ATOM 703 N N . ARG A 1 87 ? -11.706 -5.073 20.638 1.00 92.56 87 ARG A N 1
ATOM 704 C CA . ARG A 1 87 ? -10.314 -4.706 20.929 1.00 92.56 87 ARG A CA 1
ATOM 705 C C . ARG A 1 87 ? -9.940 -3.330 20.378 1.00 92.56 87 ARG A C 1
ATOM 707 O O . ARG A 1 87 ? -9.141 -2.624 20.997 1.00 92.56 87 ARG A O 1
ATOM 714 N N . TYR A 1 88 ? -10.499 -2.951 19.231 1.00 94.50 88 TYR A N 1
ATOM 715 C CA . TYR A 1 88 ? -10.114 -1.745 18.498 1.00 94.50 88 TYR A CA 1
ATOM 716 C C . TYR A 1 88 ? -11.184 -0.654 18.480 1.00 94.50 88 TYR A C 1
ATOM 718 O O . TYR A 1 88 ? -10.923 0.441 17.973 1.00 94.50 88 TYR A O 1
ATOM 726 N N . LYS A 1 89 ? -12.357 -0.899 19.077 1.00 91.94 89 LYS A N 1
ATOM 727 C CA . LYS A 1 89 ? -13.400 0.121 19.227 1.00 91.94 89 LYS A CA 1
ATOM 728 C C . LYS A 1 89 ? -12.856 1.389 19.879 1.00 91.94 89 LYS A C 1
ATOM 730 O O . LYS A 1 89 ? -11.997 1.341 20.762 1.00 91.94 89 LYS A O 1
ATOM 735 N N . ARG A 1 90 ? -13.380 2.538 19.450 1.00 89.94 90 ARG A N 1
ATOM 736 C CA . ARG A 1 90 ? -13.016 3.833 20.033 1.00 89.94 90 ARG A CA 1
ATOM 737 C C . ARG A 1 90 ? -13.500 3.934 21.473 1.00 89.94 90 ARG A C 1
ATOM 739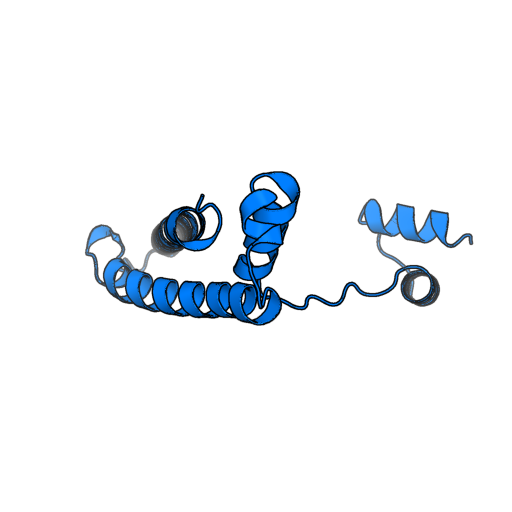 O O . ARG A 1 90 ? -14.630 3.579 21.792 1.00 89.94 90 ARG A O 1
ATOM 746 N N . THR A 1 91 ? -12.630 4.457 22.317 1.00 91.62 91 THR A N 1
ATOM 747 C CA . THR A 1 91 ? -12.827 4.650 23.755 1.00 91.62 91 THR A CA 1
ATOM 748 C C . THR A 1 91 ? -13.165 6.091 24.108 1.00 91.62 91 THR A C 1
ATOM 750 O O . THR A 1 91 ? -13.626 6.356 25.215 1.00 91.62 91 THR A O 1
ATOM 753 N N . GLY A 1 92 ? -12.908 7.033 23.193 1.00 92.56 92 GLY A N 1
ATOM 754 C CA . GLY A 1 92 ? -12.986 8.468 23.457 1.00 92.56 92 GLY A CA 1
ATOM 755 C C . GLY A 1 92 ? -11.708 9.046 24.073 1.00 92.56 92 GLY A C 1
ATOM 756 O O . GLY A 1 92 ? -11.579 10.265 24.170 1.00 92.56 92 GLY A O 1
ATOM 757 N N . ASN A 1 93 ? -10.734 8.208 24.449 1.00 97.06 93 ASN A N 1
ATOM 758 C CA . ASN A 1 93 ? -9.393 8.657 24.801 1.00 97.06 93 ASN A CA 1
ATOM 759 C C . ASN A 1 93 ? -8.536 8.751 23.535 1.00 97.06 93 ASN A C 1
ATOM 761 O O . ASN A 1 93 ? -8.267 7.746 22.881 1.00 97.06 93 ASN A O 1
ATOM 765 N N . PHE A 1 94 ? -8.067 9.959 23.222 1.00 95.94 94 PHE A N 1
ATOM 766 C CA . PHE A 1 94 ? -7.300 10.220 22.005 1.00 95.94 94 PHE A CA 1
ATOM 767 C C . PHE A 1 94 ? -6.058 9.327 21.859 1.00 95.94 94 PHE A C 1
ATOM 769 O O . PHE A 1 94 ? -5.834 8.770 20.788 1.00 95.94 94 PHE A O 1
ATOM 776 N N . MET A 1 95 ? -5.266 9.167 22.925 1.00 97.81 95 MET A N 1
ATOM 777 C CA . MET A 1 95 ? -4.017 8.400 22.862 1.00 97.81 95 MET A CA 1
ATOM 778 C C . MET A 1 95 ? -4.277 6.909 22.646 1.00 97.81 95 MET A C 1
ATOM 780 O O . MET A 1 95 ? -3.609 6.284 21.823 1.00 97.81 95 MET A O 1
ATOM 784 N N . GLU A 1 96 ? -5.268 6.344 23.338 1.00 96.31 96 GLU A N 1
ATOM 785 C CA . GLU A 1 96 ? -5.650 4.944 23.136 1.00 96.31 96 GLU A CA 1
ATOM 786 C C . GLU A 1 96 ? -6.260 4.711 21.754 1.00 96.31 96 GLU A C 1
ATOM 788 O O . GLU A 1 96 ? -5.904 3.744 21.081 1.00 96.31 96 GLU A O 1
ATOM 793 N N . ASP A 1 97 ? -7.128 5.607 21.287 1.00 95.94 97 ASP A N 1
ATOM 794 C CA . ASP A 1 97 ? -7.767 5.477 19.978 1.00 95.94 97 ASP A CA 1
ATOM 795 C C . ASP A 1 97 ? -6.743 5.604 18.842 1.00 95.94 97 ASP A C 1
ATOM 797 O O . ASP A 1 97 ? -6.816 4.859 17.863 1.00 95.94 97 ASP A O 1
ATOM 801 N N . TYR A 1 98 ? -5.754 6.492 18.987 1.00 96.31 98 TYR A N 1
ATOM 802 C CA . TYR A 1 98 ? -4.635 6.608 18.053 1.00 96.31 98 TYR A CA 1
ATOM 803 C C . TYR A 1 98 ? -3.783 5.333 18.031 1.00 96.31 98 TYR A C 1
ATOM 805 O O . TYR A 1 98 ? -3.471 4.815 16.955 1.00 96.31 98 TYR A O 1
ATOM 813 N N . ARG A 1 99 ? -3.452 4.777 19.207 1.00 96.44 99 ARG A N 1
ATOM 814 C CA . ARG A 1 99 ? -2.695 3.521 19.317 1.00 96.44 99 ARG A CA 1
ATOM 815 C C . ARG A 1 99 ? -3.433 2.364 18.637 1.00 96.44 99 ARG A C 1
ATOM 817 O O . ARG A 1 99 ? -2.823 1.634 17.862 1.00 96.44 99 ARG A O 1
ATOM 824 N N . ARG A 1 100 ? -4.743 2.234 18.872 1.00 96.38 100 ARG A N 1
ATOM 825 C CA . ARG A 1 100 ? -5.602 1.201 18.261 1.00 96.38 100 ARG A CA 1
ATOM 826 C C . ARG A 1 100 ? -5.691 1.348 16.743 1.00 96.38 100 ARG A C 1
ATOM 828 O O . ARG A 1 100 ? -5.548 0.361 16.031 1.00 96.38 100 ARG A O 1
ATOM 835 N N . GLN A 1 101 ? -5.881 2.566 16.234 1.00 96.00 101 GLN A N 1
ATOM 836 C CA . GLN A 1 101 ? -5.924 2.818 14.788 1.00 96.00 101 GLN A CA 1
ATOM 837 C C . GLN A 1 101 ? -4.586 2.518 14.110 1.00 96.00 101 GLN A C 1
ATOM 839 O O . GLN A 1 101 ? -4.567 1.919 13.038 1.00 96.00 101 GLN A O 1
ATOM 844 N N . THR A 1 102 ? -3.479 2.888 14.753 1.00 96.88 102 THR A N 1
ATOM 845 C CA . THR A 1 102 ? -2.131 2.572 14.264 1.00 96.88 102 THR A CA 1
ATOM 846 C C . THR A 1 102 ? -1.915 1.059 14.206 1.00 96.88 102 THR A C 1
ATOM 848 O O . THR A 1 102 ? -1.342 0.554 13.246 1.00 96.88 102 THR A O 1
ATOM 851 N N . GLU A 1 103 ? -2.410 0.316 15.200 1.00 97.19 103 GLU A N 1
ATOM 852 C CA . GLU A 1 103 ? -2.325 -1.145 15.215 1.00 97.19 103 GLU A CA 1
ATOM 853 C C . GLU A 1 103 ? -3.143 -1.782 14.082 1.00 97.19 103 GLU A C 1
ATOM 855 O O . GLU A 1 103 ? -2.615 -2.641 13.382 1.00 97.19 103 GLU A O 1
ATOM 860 N N . ILE A 1 104 ? -4.375 -1.314 13.836 1.00 97.56 104 ILE A N 1
ATOM 861 C CA . ILE A 1 104 ? -5.170 -1.744 12.672 1.00 97.56 104 ILE A CA 1
ATOM 862 C C . ILE A 1 104 ? -4.384 -1.508 11.382 1.00 97.56 104 ILE A C 1
ATOM 864 O O . ILE A 1 104 ? -4.222 -2.428 10.589 1.00 97.56 104 ILE A O 1
ATOM 868 N N . GLN A 1 105 ? -3.887 -0.287 11.170 1.00 97.56 105 GLN A N 1
ATOM 869 C CA . GLN A 1 105 ? -3.142 0.056 9.959 1.00 97.56 105 GLN A CA 1
ATOM 870 C C . GLN A 1 105 ? -1.926 -0.848 9.771 1.00 97.56 105 GLN A C 1
ATOM 872 O O . GLN A 1 105 ? -1.688 -1.315 8.663 1.00 97.56 105 GLN A O 1
ATOM 877 N N . LYS A 1 106 ? -1.192 -1.125 10.853 1.00 98.19 106 LYS A N 1
ATOM 878 C CA . LYS A 1 106 ? -0.032 -2.012 10.828 1.00 98.19 106 LYS A CA 1
ATOM 879 C C . LYS A 1 106 ? -0.412 -3.440 10.425 1.00 98.19 106 LYS A C 1
ATOM 881 O O . LYS A 1 106 ? 0.253 -3.997 9.565 1.00 98.19 106 LYS A O 1
ATOM 886 N N . LEU A 1 107 ? -1.466 -4.008 11.010 1.00 98.00 107 LEU A N 1
ATOM 887 C CA . LEU A 1 107 ? -1.903 -5.373 10.692 1.00 98.00 107 LEU A CA 1
ATOM 888 C C . LEU A 1 107 ? -2.323 -5.509 9.227 1.00 98.00 107 LEU A C 1
ATOM 890 O O . LEU A 1 107 ? -1.950 -6.467 8.562 1.00 98.00 107 LEU A O 1
ATOM 894 N N . ILE A 1 108 ? -3.075 -4.533 8.718 1.00 98.25 108 ILE A N 1
ATOM 895 C CA . ILE A 1 108 ? -3.500 -4.525 7.315 1.00 98.25 108 ILE A CA 1
ATOM 896 C C . ILE A 1 108 ? -2.293 -4.367 6.384 1.00 98.25 108 ILE A C 1
ATOM 898 O O . ILE A 1 108 ? -2.212 -5.030 5.357 1.00 98.25 108 ILE A O 1
ATOM 902 N N . GLU A 1 109 ? -1.355 -3.486 6.734 1.00 98.38 109 GLU A N 1
ATOM 903 C CA . GLU A 1 109 ? -0.127 -3.288 5.966 1.00 98.38 109 GLU A CA 1
ATOM 904 C C . GLU A 1 109 ? 0.705 -4.573 5.897 1.00 98.38 109 GLU A C 1
ATOM 906 O O . GLU A 1 109 ? 1.151 -4.941 4.816 1.00 98.38 109 GLU A O 1
ATOM 911 N N . GLU A 1 110 ? 0.899 -5.258 7.027 1.00 98.25 110 GLU A N 1
ATOM 912 C CA . GLU A 1 110 ? 1.620 -6.533 7.083 1.00 98.25 110 GLU A CA 1
ATOM 913 C C . GLU A 1 110 ? 0.951 -7.588 6.196 1.00 98.25 110 GLU A C 1
ATOM 915 O O . GLU A 1 110 ? 1.640 -8.231 5.405 1.00 98.25 110 GLU A O 1
ATOM 920 N N . GLU A 1 111 ? -0.378 -7.699 6.252 1.00 98.19 111 GLU A N 1
ATOM 921 C CA . GLU A 1 111 ? -1.131 -8.625 5.403 1.00 98.19 111 GLU A CA 1
ATOM 922 C C . GLU A 1 111 ? -0.951 -8.307 3.912 1.00 98.19 111 GLU A C 1
ATOM 924 O O . GLU A 1 111 ? -0.609 -9.187 3.131 1.00 98.19 111 GLU A O 1
ATOM 929 N N . ILE A 1 112 ? -1.112 -7.041 3.503 1.00 98.56 112 ILE A N 1
ATOM 930 C CA . ILE A 1 112 ? -0.928 -6.629 2.102 1.00 98.56 112 ILE A CA 1
ATOM 931 C C . ILE A 1 112 ? 0.489 -6.958 1.614 1.00 98.56 112 ILE A C 1
ATOM 933 O O . ILE A 1 112 ? 0.672 -7.408 0.481 1.00 98.56 112 ILE A O 1
ATOM 937 N N . LEU A 1 113 ? 1.504 -6.715 2.446 1.00 98.25 113 LEU A N 1
ATOM 938 C CA . LEU A 1 113 ? 2.889 -6.986 2.077 1.00 98.25 113 LEU A CA 1
ATOM 939 C C . LEU A 1 113 ? 3.138 -8.485 1.868 1.00 98.25 113 LEU A C 1
ATOM 941 O O . LEU A 1 113 ? 3.785 -8.853 0.890 1.00 98.25 113 LEU A O 1
ATOM 945 N N . ILE A 1 114 ? 2.617 -9.331 2.755 1.00 97.62 114 ILE A N 1
ATOM 946 C CA . ILE A 1 114 ? 2.793 -10.787 2.687 1.00 97.62 114 ILE A CA 1
ATOM 947 C C . ILE A 1 114 ? 2.000 -11.381 1.518 1.00 97.62 114 ILE A C 1
ATOM 949 O O . ILE A 1 114 ? 2.557 -12.125 0.717 1.00 97.62 114 ILE A O 1
ATOM 953 N N . GLU A 1 115 ? 0.724 -11.023 1.396 1.00 97.44 115 GLU A N 1
ATOM 954 C CA . GLU A 1 115 ? -0.206 -11.671 0.465 1.00 97.44 115 GLU A CA 1
ATOM 955 C C . GLU A 1 115 ? -0.098 -11.153 -0.972 1.00 97.44 115 GLU A C 1
ATOM 957 O O . GLU A 1 115 ? -0.480 -11.863 -1.900 1.00 97.44 115 GLU A O 1
ATOM 962 N N . LEU A 1 116 ? 0.383 -9.919 -1.185 1.00 97.69 116 LEU A N 1
ATOM 963 C CA . LEU A 1 116 ? 0.385 -9.292 -2.516 1.00 97.69 116 LEU A CA 1
ATOM 964 C C . LEU A 1 116 ? 1.773 -8.871 -3.008 1.00 97.69 116 LEU A C 1
ATOM 966 O O . LEU A 1 116 ? 2.036 -8.932 -4.209 1.00 97.69 116 LEU A O 1
ATOM 970 N N . VAL A 1 117 ? 2.653 -8.402 -2.119 1.00 97.31 117 VAL A N 1
ATOM 971 C CA . VAL A 1 117 ? 3.922 -7.773 -2.524 1.00 97.31 117 VAL A CA 1
ATOM 972 C C . VAL A 1 117 ? 5.066 -8.780 -2.573 1.00 97.31 117 VAL A C 1
ATOM 974 O O . VAL A 1 117 ? 5.766 -8.845 -3.582 1.00 97.31 117 VAL A O 1
ATOM 977 N N . TYR A 1 118 ? 5.246 -9.565 -1.513 1.00 96.44 118 TYR A N 1
ATOM 978 C CA . TYR A 1 118 ? 6.363 -10.501 -1.350 1.00 96.44 118 TYR A CA 1
ATOM 979 C C . TYR A 1 118 ? 5.947 -11.947 -1.640 1.00 96.44 118 TYR A C 1
ATOM 981 O O 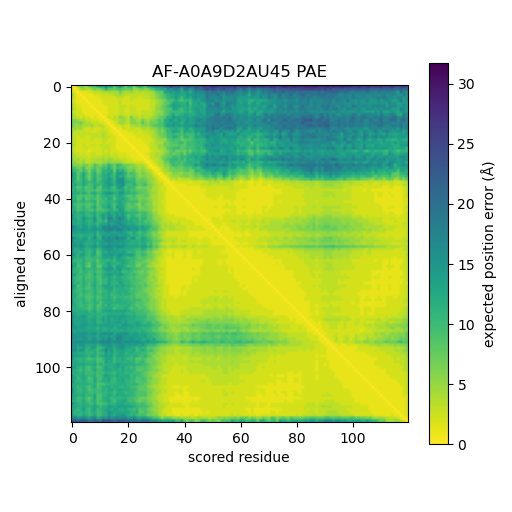. TYR A 1 118 ? 6.271 -12.865 -0.891 1.00 96.44 118 TYR A O 1
ATOM 989 N N . VAL A 1 119 ? 5.189 -12.132 -2.722 1.00 89.25 119 VAL A N 1
ATOM 990 C CA . VAL A 1 119 ? 4.697 -13.444 -3.150 1.00 89.25 119 VAL A CA 1
ATOM 991 C C . VAL A 1 119 ? 5.693 -14.067 -4.119 1.00 89.25 119 VAL A C 1
ATOM 993 O O . VAL A 1 119 ? 5.917 -13.519 -5.209 1.00 89.25 119 VAL A O 1
ATOM 996 N N . ASP A 1 120 ? 6.227 -15.231 -3.757 1.00 75.00 120 ASP A N 1
ATOM 997 C CA . ASP A 1 120 ? 7.081 -16.047 -4.629 1.00 75.00 120 ASP A CA 1
ATOM 998 C C . ASP A 1 120 ? 6.368 -16.524 -5.912 1.00 75.00 120 ASP A C 1
ATOM 1000 O O . ASP A 1 120 ? 5.122 -16.679 -5.935 1.00 75.00 120 ASP A O 1
#

Radius of gyration: 20.38 Å; Cα contacts (8 Å, |Δi|>4): 92; chains: 1; bounding box: 43×47×45 Å

Organism: NCBI:txid2838508